Protein AF-A0A8J7D4P3-F1 (afdb_monomer_lite)

Secondary structure (DSSP, 8-state):
-EEEE-TT----HHHHHHHHTSEEEETT-HHHHHHHHIIIIIS---TTHHHHHHHHHHHH-HHHHHSS-HHHHHHHHHHHHHHHS--

Structure (mmCIF, N/CA/C/O backbone):
data_AF-A0A8J7D4P3-F1
#
_entry.id   AF-A0A8J7D4P3-F1
#
loop_
_atom_site.group_PDB
_atom_site.id
_atom_site.type_symbol
_atom_site.label_atom_id
_atom_site.label_alt_id
_atom_site.label_comp_id
_atom_site.label_asym_id
_atom_site.label_entity_id
_atom_site.label_seq_id
_atom_site.pdbx_PDB_ins_code
_atom_site.Cartn_x
_atom_site.Cartn_y
_atom_site.Cartn_z
_atom_site.occupancy
_atom_site.B_iso_or_equiv
_atom_site.auth_seq_id
_atom_site.auth_comp_id
_atom_site.auth_asym_id
_atom_site.auth_atom_id
_atom_site.pdbx_PDB_model_num
ATOM 1 N N . MET A 1 1 ? 1.315 1.259 -6.399 1.00 86.75 1 MET A N 1
ATOM 2 C CA . MET A 1 1 ? 1.463 2.537 -5.662 1.00 86.75 1 MET A CA 1
ATOM 3 C C . MET A 1 1 ? 2.941 2.850 -5.581 1.00 86.75 1 MET A C 1
ATOM 5 O O . MET A 1 1 ? 3.694 1.955 -5.211 1.00 86.75 1 MET A O 1
ATOM 9 N N . ILE A 1 2 ? 3.338 4.060 -5.969 1.00 93.19 2 ILE A N 1
ATOM 10 C CA . ILE A 1 2 ? 4.719 4.544 -5.852 1.00 93.19 2 ILE A CA 1
ATOM 11 C C . ILE A 1 2 ? 4.803 5.370 -4.570 1.00 93.19 2 ILE A C 1
ATOM 13 O O . ILE A 1 2 ? 3.904 6.164 -4.295 1.00 93.19 2 ILE A O 1
ATOM 17 N N . TYR A 1 3 ? 5.844 5.146 -3.779 1.00 95.25 3 TYR A N 1
ATOM 18 C CA . TYR A 1 3 ? 6.106 5.861 -2.542 1.00 95.25 3 TYR A CA 1
ATOM 19 C C . TYR A 1 3 ? 7.515 6.447 -2.590 1.00 95.25 3 TYR A C 1
ATOM 21 O O . TYR A 1 3 ? 8.490 5.711 -2.738 1.00 95.25 3 TYR A O 1
ATOM 29 N N . LEU A 1 4 ? 7.599 7.769 -2.459 1.00 95.69 4 LEU A N 1
ATOM 30 C CA . LEU A 1 4 ? 8.866 8.489 -2.476 1.00 95.69 4 LEU A CA 1
ATOM 31 C C . LEU A 1 4 ? 9.463 8.517 -1.069 1.00 95.69 4 LEU A C 1
ATOM 33 O O . LEU A 1 4 ? 8.890 9.126 -0.157 1.00 95.69 4 LEU A O 1
ATOM 37 N N . THR A 1 5 ? 10.590 7.837 -0.888 1.00 94.31 5 THR A N 1
ATOM 38 C CA . THR A 1 5 ? 11.265 7.724 0.403 1.00 94.31 5 THR A CA 1
ATOM 39 C C . THR A 1 5 ? 12.033 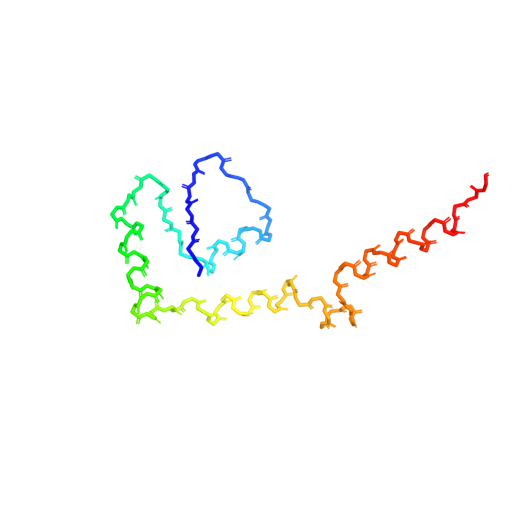8.996 0.737 1.00 94.31 5 THR A C 1
ATOM 41 O O . THR A 1 5 ? 12.588 9.655 -0.141 1.00 94.31 5 THR A O 1
ATOM 44 N N . ARG A 1 6 ? 12.049 9.346 2.026 1.00 91.88 6 ARG A N 1
ATOM 45 C CA . ARG A 1 6 ? 12.859 10.422 2.613 1.00 91.88 6 ARG A CA 1
ATOM 46 C C . ARG A 1 6 ? 13.305 10.000 4.009 1.00 91.88 6 ARG A C 1
ATOM 48 O O . ARG A 1 6 ? 12.502 9.441 4.755 1.00 91.88 6 ARG A O 1
ATOM 55 N N . ASP A 1 7 ? 14.521 10.356 4.403 1.00 84.69 7 ASP A N 1
ATOM 56 C CA . ASP A 1 7 ? 15.136 9.910 5.668 1.00 84.69 7 ASP A CA 1
ATOM 57 C C . ASP A 1 7 ? 14.371 10.323 6.935 1.00 84.69 7 ASP A C 1
ATOM 59 O O . ASP A 1 7 ? 14.475 9.692 7.990 1.00 84.69 7 ASP A O 1
ATOM 63 N N . THR A 1 8 ? 13.562 11.377 6.840 1.00 86.50 8 THR A N 1
ATOM 64 C CA . THR A 1 8 ? 12.754 11.900 7.948 1.00 86.50 8 THR A CA 1
ATOM 65 C C . THR A 1 8 ? 11.448 11.139 8.170 1.00 86.50 8 THR A C 1
ATOM 67 O O . THR A 1 8 ? 10.758 11.377 9.162 1.00 86.50 8 THR A O 1
ATOM 70 N N . GLN A 1 9 ? 11.080 10.219 7.275 1.00 88.12 9 GLN A N 1
ATOM 71 C CA . GLN A 1 9 ? 9.810 9.509 7.360 1.00 88.12 9 GLN A CA 1
ATOM 72 C C . GLN A 1 9 ? 9.830 8.459 8.479 1.00 88.12 9 GLN A C 1
ATOM 74 O O . GLN A 1 9 ? 10.791 7.711 8.683 1.00 88.12 9 GLN A O 1
ATOM 79 N N . ARG A 1 10 ? 8.730 8.404 9.230 1.00 91.62 10 ARG A N 1
ATOM 80 C CA . ARG A 1 10 ? 8.497 7.433 10.301 1.00 91.62 10 ARG A CA 1
ATOM 81 C C . ARG A 1 10 ? 7.145 6.773 10.079 1.00 91.62 10 ARG A C 1
ATOM 83 O O . ARG A 1 10 ? 6.167 7.443 9.757 1.00 91.62 10 ARG A O 1
ATOM 90 N N . HIS A 1 11 ? 7.098 5.458 10.266 1.00 92.56 11 HIS A N 1
ATOM 91 C CA . HIS A 1 11 ? 5.912 4.652 9.998 1.00 92.56 11 HIS A CA 1
ATOM 92 C C . HIS A 1 11 ? 5.568 3.77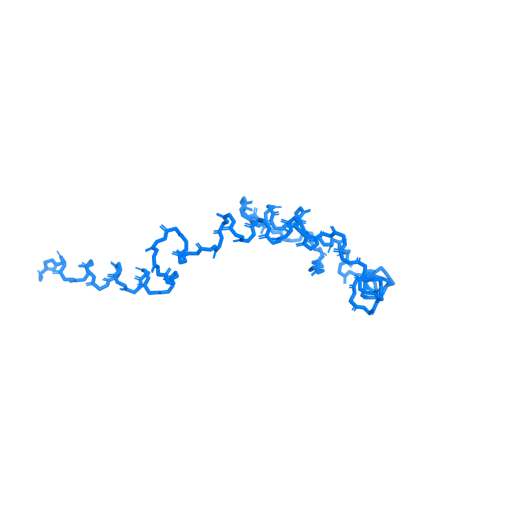0 11.191 1.00 92.56 11 HIS A C 1
ATOM 94 O O . HIS A 1 11 ? 6.436 3.100 11.753 1.00 92.56 11 HIS A O 1
ATOM 100 N N . ASN A 1 12 ? 4.281 3.749 11.536 1.00 93.62 12 ASN A N 1
ATOM 101 C CA . ASN A 1 12 ? 3.719 2.728 12.413 1.00 93.62 12 ASN A CA 1
ATOM 102 C C . ASN A 1 12 ? 3.630 1.376 11.674 1.00 93.62 12 ASN A C 1
ATOM 104 O O . ASN A 1 12 ? 3.957 1.277 10.490 1.00 93.62 12 ASN A O 1
ATOM 108 N N . GLU A 1 13 ? 3.170 0.332 12.360 1.00 93.50 13 GLU A N 1
ATOM 109 C CA . GLU A 1 13 ? 3.120 -1.026 11.799 1.00 93.50 13 GLU A CA 1
ATOM 110 C C . GLU A 1 13 ? 2.273 -1.134 10.524 1.00 93.50 13 GLU A C 1
ATOM 112 O O . GLU A 1 13 ? 2.685 -1.780 9.560 1.00 93.50 13 GLU A O 1
ATOM 117 N N . LEU A 1 14 ? 1.133 -0.439 10.465 1.00 93.06 14 LEU A N 1
ATOM 118 C CA . LEU A 1 14 ? 0.326 -0.377 9.245 1.00 93.06 14 LEU A CA 1
ATOM 119 C C . LEU A 1 14 ? 1.095 0.305 8.107 1.00 93.06 14 LEU A C 1
ATOM 121 O O . LEU A 1 14 ? 1.120 -0.205 6.989 1.00 93.06 14 LEU A O 1
ATOM 125 N N . GLY A 1 15 ? 1.759 1.426 8.393 1.00 93.81 15 GLY A N 1
ATOM 126 C CA . GLY A 1 15 ? 2.595 2.130 7.426 1.00 93.81 15 GLY A CA 1
ATOM 127 C C . GLY A 1 15 ? 3.705 1.237 6.872 1.00 93.81 15 GLY A C 1
ATOM 128 O O . GLY A 1 15 ? 3.845 1.135 5.657 1.00 93.81 15 GLY A O 1
ATOM 129 N N . LYS A 1 16 ? 4.428 0.507 7.733 1.00 94.56 16 LYS A N 1
ATOM 130 C CA . LYS A 1 16 ? 5.457 -0.461 7.309 1.00 94.56 16 LYS A CA 1
ATOM 131 C C . LYS A 1 16 ? 4.871 -1.547 6.402 1.00 94.56 16 LYS A C 1
ATOM 133 O O . LYS A 1 16 ? 5.450 -1.870 5.367 1.00 94.56 16 LYS A O 1
ATOM 138 N N . ALA A 1 17 ? 3.695 -2.073 6.746 1.00 95.06 17 ALA A N 1
ATOM 139 C CA . ALA A 1 17 ? 3.023 -3.076 5.927 1.00 95.06 17 ALA A CA 1
ATOM 140 C C . ALA A 1 17 ? 2.618 -2.526 4.545 1.00 95.06 17 ALA A C 1
ATOM 142 O O . ALA A 1 17 ? 2.764 -3.226 3.541 1.00 95.06 17 ALA A O 1
ATOM 143 N N . ILE A 1 18 ? 2.169 -1.267 4.474 1.00 95.19 18 ILE A N 1
ATOM 144 C CA . ILE A 1 18 ? 1.853 -0.573 3.215 1.00 95.19 18 ILE A CA 1
ATOM 145 C C . ILE A 1 18 ? 3.114 -0.363 2.366 1.00 95.19 18 ILE A C 1
ATOM 147 O O . ILE A 1 18 ? 3.067 -0.561 1.148 1.00 95.19 18 ILE A O 1
ATOM 151 N N . LEU A 1 19 ? 4.250 -0.014 2.975 1.00 94.81 19 LEU A N 1
ATOM 152 C CA . LEU A 1 19 ? 5.512 0.139 2.245 1.00 94.81 19 LEU A CA 1
ATOM 153 C C . LEU A 1 19 ? 5.957 -1.167 1.576 1.00 94.81 19 LEU A C 1
ATOM 155 O O . LEU A 1 19 ? 6.356 -1.143 0.415 1.00 94.81 19 LEU A O 1
ATOM 159 N N . ASN A 1 20 ? 5.790 -2.315 2.240 1.00 94.44 20 ASN A N 1
ATOM 160 C CA . ASN A 1 20 ? 6.160 -3.623 1.679 1.00 94.44 20 ASN A CA 1
ATOM 161 C C . ASN A 1 20 ? 5.420 -3.960 0.366 1.00 94.44 20 ASN A C 1
ATOM 163 O O . ASN A 1 20 ? 5.943 -4.667 -0.505 1.00 94.44 20 ASN A O 1
ATOM 167 N N . VAL A 1 21 ? 4.202 -3.438 0.197 1.00 96.75 21 VAL A N 1
ATOM 168 C CA . VAL A 1 21 ? 3.372 -3.617 -1.010 1.00 96.75 21 VAL A CA 1
ATOM 169 C C . VAL A 1 21 ? 3.414 -2.411 -1.960 1.00 96.75 21 VAL A C 1
ATOM 171 O O . VAL A 1 21 ? 2.625 -2.339 -2.908 1.00 96.75 21 VAL A O 1
ATOM 174 N N . SER A 1 22 ? 4.336 -1.476 -1.732 1.00 96.19 22 SER A N 1
ATOM 175 C CA . SER A 1 22 ? 4.566 -0.289 -2.562 1.00 96.19 22 SER A CA 1
ATOM 176 C C . SER A 1 22 ? 5.863 -0.410 -3.366 1.00 96.19 22 SER A C 1
ATOM 178 O O . SER A 1 22 ? 6.714 -1.254 -3.085 1.00 96.19 22 SER A O 1
ATOM 180 N N . TYR A 1 23 ? 6.005 0.422 -4.397 1.00 97.25 23 TYR A N 1
ATOM 181 C CA . TYR A 1 23 ? 7.285 0.657 -5.063 1.00 97.25 23 TYR A CA 1
ATOM 182 C C . TYR A 1 23 ? 7.974 1.818 -4.355 1.00 97.25 23 TYR A C 1
ATOM 184 O O . TYR A 1 23 ? 7.460 2.935 -4.392 1.00 97.25 23 TYR A O 1
ATOM 192 N N . LEU A 1 24 ? 9.074 1.530 -3.665 1.00 96.06 24 LEU A N 1
ATOM 193 C CA . LEU A 1 24 ? 9.861 2.530 -2.949 1.00 96.06 24 LEU A CA 1
ATOM 194 C C . LEU A 1 24 ? 10.889 3.117 -3.909 1.00 96.06 24 LEU A C 1
ATOM 196 O O . LEU A 1 24 ? 11.619 2.363 -4.548 1.00 96.06 24 LEU A O 1
ATOM 200 N N . VAL A 1 25 ? 10.917 4.439 -4.015 1.00 96.69 25 VAL A N 1
ATOM 201 C CA . VAL A 1 25 ? 11.863 5.172 -4.859 1.00 96.69 25 VAL A CA 1
ATOM 202 C C . VAL A 1 25 ? 12.393 6.344 -4.051 1.00 96.69 25 VAL A C 1
ATOM 204 O O . VAL A 1 25 ? 11.610 6.982 -3.350 1.00 96.69 25 VAL A O 1
ATOM 207 N N . ASP A 1 26 ? 13.689 6.637 -4.129 1.00 95.56 26 ASP A N 1
ATOM 208 C CA . ASP A 1 26 ? 14.227 7.849 -3.513 1.00 95.56 26 ASP A CA 1
ATOM 209 C C . ASP A 1 26 ? 13.538 9.082 -4.114 1.00 95.56 26 ASP A C 1
ATOM 211 O O . ASP A 1 26 ? 13.457 9.239 -5.331 1.00 95.56 26 ASP A O 1
ATOM 215 N N . GLY A 1 27 ? 13.008 9.958 -3.258 1.00 94.56 27 GLY A N 1
ATOM 216 C CA . GLY A 1 27 ? 12.353 11.184 -3.695 1.00 94.56 27 GLY A CA 1
ATOM 217 C C . GLY A 1 27 ? 13.281 12.198 -4.371 1.00 94.56 27 GLY A C 1
ATOM 218 O O . GLY A 1 27 ? 12.769 13.153 -4.953 1.00 94.56 27 GLY A O 1
ATOM 219 N N . GLN A 1 28 ? 14.602 12.029 -4.272 1.00 95.62 28 GLN A N 1
ATOM 220 C CA . GLN A 1 28 ? 15.598 12.873 -4.940 1.00 95.62 28 GLN A CA 1
ATOM 221 C C . GLN A 1 28 ? 16.084 12.293 -6.278 1.00 95.62 28 GLN A C 1
ATOM 223 O O . GLN A 1 28 ? 16.670 13.024 -7.074 1.00 95.62 28 GLN A O 1
ATOM 228 N N . ASP A 1 29 ? 15.810 11.016 -6.555 1.00 97.12 29 ASP A N 1
ATOM 229 C CA . ASP A 1 29 ? 16.233 10.337 -7.781 1.00 97.12 29 ASP A CA 1
ATOM 230 C C . ASP A 1 29 ? 15.157 10.461 -8.871 1.00 97.12 29 ASP A C 1
ATOM 232 O O . ASP A 1 29 ? 14.254 9.629 -9.010 1.00 97.12 29 ASP A O 1
ATOM 236 N N . LEU A 1 30 ? 15.231 11.548 -9.641 1.00 97.06 30 LEU A N 1
ATOM 237 C CA . LEU A 1 30 ? 14.260 11.844 -10.699 1.00 97.06 30 LEU A CA 1
ATOM 238 C C . LEU A 1 30 ? 14.244 10.781 -11.807 1.00 97.06 30 LEU A C 1
ATOM 240 O O . LEU A 1 30 ? 13.173 10.498 -12.353 1.00 97.06 30 LEU A O 1
ATOM 244 N N . ASP A 1 31 ? 15.387 10.164 -12.102 1.00 98.12 31 ASP A N 1
ATOM 245 C CA . ASP A 1 31 ? 15.499 9.140 -13.139 1.00 98.12 31 ASP A CA 1
ATOM 246 C C . ASP A 1 31 ? 14.803 7.848 -12.696 1.00 98.12 31 ASP A C 1
ATOM 248 O O . ASP A 1 31 ? 13.991 7.284 -13.438 1.00 98.12 31 ASP A O 1
ATOM 252 N N . ALA A 1 32 ? 15.023 7.413 -11.451 1.00 97.56 32 ALA A N 1
ATOM 253 C CA . ALA A 1 32 ? 14.331 6.256 -10.890 1.00 97.56 32 ALA A CA 1
ATOM 254 C C . ALA A 1 32 ? 12.816 6.488 -10.762 1.00 97.56 32 ALA A C 1
ATOM 256 O O . ALA A 1 32 ? 12.021 5.562 -10.983 1.00 97.56 32 ALA A O 1
ATOM 257 N N . ILE A 1 33 ? 12.393 7.717 -10.444 1.00 97.75 33 ILE A N 1
ATOM 258 C CA . ILE A 1 33 ? 10.973 8.095 -10.419 1.00 97.75 33 ILE A CA 1
ATOM 259 C C . ILE A 1 33 ? 10.368 7.949 -11.816 1.00 97.75 33 ILE A C 1
ATOM 261 O O . ILE A 1 33 ? 9.354 7.260 -11.968 1.00 97.75 33 ILE A O 1
ATOM 265 N N . ALA A 1 34 ? 10.995 8.547 -12.832 1.00 98.06 34 ALA A N 1
ATOM 266 C CA . ALA A 1 34 ? 10.520 8.489 -14.211 1.00 98.06 34 ALA A CA 1
ATOM 267 C C . ALA A 1 34 ? 10.440 7.041 -14.721 1.00 98.06 34 ALA A C 1
ATOM 269 O O . ALA A 1 34 ? 9.399 6.621 -15.232 1.00 98.06 34 ALA A O 1
ATOM 270 N N . ALA A 1 35 ? 11.488 6.245 -14.492 1.00 97.75 35 ALA A N 1
ATOM 271 C CA . ALA A 1 35 ? 11.525 4.835 -14.873 1.00 97.75 35 ALA A CA 1
ATOM 272 C C . ALA A 1 35 ? 10.418 4.014 -14.187 1.00 97.75 35 ALA A C 1
ATOM 274 O O . ALA A 1 35 ? 9.772 3.169 -14.813 1.00 97.75 35 ALA A O 1
ATOM 275 N N . THR A 1 36 ? 10.152 4.277 -12.904 1.00 97.50 36 THR A N 1
ATOM 276 C CA . THR A 1 36 ? 9.096 3.577 -12.160 1.00 97.50 36 THR A CA 1
ATOM 277 C C . THR A 1 36 ? 7.705 3.956 -12.663 1.00 97.50 36 THR A C 1
ATOM 279 O O . THR A 1 36 ? 6.853 3.075 -12.798 1.00 97.50 36 THR A O 1
ATOM 282 N N . ILE A 1 37 ? 7.464 5.238 -12.962 1.00 97.00 37 ILE A N 1
ATOM 283 C CA . ILE A 1 37 ? 6.198 5.706 -13.543 1.00 97.00 37 ILE A CA 1
ATOM 284 C C . ILE A 1 37 ? 5.967 5.046 -14.900 1.00 97.00 37 ILE A C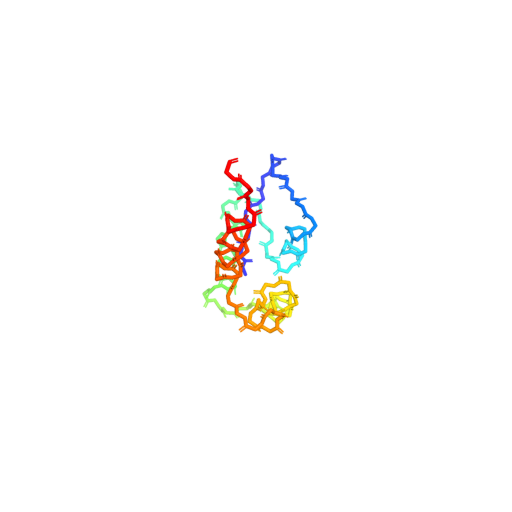 1
ATOM 286 O O . ILE A 1 37 ? 4.891 4.481 -15.105 1.00 97.00 37 ILE A O 1
ATOM 290 N N . GLN A 1 38 ? 6.969 5.060 -15.784 1.00 98.12 38 GLN A N 1
ATOM 291 C CA . GLN A 1 38 ? 6.869 4.433 -17.100 1.00 98.12 38 GLN A CA 1
ATOM 292 C C . GLN A 1 38 ? 6.470 2.961 -16.965 1.00 98.12 38 GLN A C 1
ATOM 294 O O . GLN A 1 38 ? 5.409 2.561 -17.434 1.00 98.12 38 GLN A O 1
ATOM 299 N N . ARG A 1 39 ? 7.240 2.182 -16.202 1.00 97.12 39 ARG A N 1
ATOM 300 C CA . ARG A 1 39 ? 7.011 0.741 -16.058 1.00 97.12 39 ARG A CA 1
ATOM 301 C C . ARG A 1 39 ? 5.666 0.397 -15.406 1.00 97.12 39 ARG A C 1
ATOM 303 O O . ARG A 1 39 ? 4.976 -0.511 -15.856 1.00 97.12 39 ARG A O 1
ATOM 310 N N . VAL A 1 40 ? 5.320 1.046 -14.291 1.00 96.44 40 VAL A N 1
ATOM 311 C CA . VAL A 1 40 ? 4.177 0.628 -13.453 1.00 96.44 40 VAL A CA 1
ATOM 312 C C . VAL A 1 40 ? 2.869 1.256 -13.916 1.00 96.44 40 VAL A C 1
ATOM 314 O O . VAL A 1 40 ? 1.834 0.597 -13.877 1.00 96.44 40 VAL A O 1
ATOM 317 N N . ILE A 1 41 ? 2.898 2.536 -14.291 1.00 93.94 41 ILE A N 1
ATOM 318 C CA . ILE A 1 41 ? 1.690 3.314 -14.582 1.00 93.94 41 ILE A CA 1
ATOM 319 C C . ILE A 1 41 ? 1.394 3.312 -16.077 1.00 93.94 41 ILE A C 1
ATOM 321 O O . ILE A 1 41 ? 0.251 3.071 -16.451 1.00 93.94 41 ILE A O 1
ATOM 325 N N . ILE A 1 42 ? 2.401 3.573 -16.914 1.00 97.38 42 ILE A N 1
ATOM 326 C CA . ILE A 1 42 ? 2.201 3.704 -18.363 1.00 97.38 42 ILE A CA 1
ATOM 327 C C . ILE A 1 42 ? 2.155 2.321 -19.019 1.00 97.38 42 ILE A C 1
ATOM 329 O O . ILE A 1 42 ? 1.194 2.013 -19.718 1.00 97.38 42 ILE A O 1
ATOM 333 N N . ASP A 1 43 ? 3.131 1.459 -18.726 1.00 97.62 43 ASP A N 1
ATOM 334 C CA . ASP A 1 43 ? 3.212 0.114 -19.313 1.00 97.62 43 ASP A CA 1
ATOM 335 C C . ASP A 1 43 ? 2.328 -0.911 -18.574 1.00 97.62 43 ASP A C 1
ATOM 337 O O . ASP A 1 43 ? 2.131 -2.027 -19.047 1.00 97.62 43 ASP A O 1
ATOM 341 N N . GLY A 1 44 ? 1.793 -0.550 -17.402 1.00 95.88 44 GLY A N 1
ATOM 342 C CA . GLY A 1 44 ? 0.857 -1.380 -16.635 1.00 95.88 44 GLY A CA 1
ATOM 343 C C . GLY A 1 44 ? 1.482 -2.557 -15.873 1.00 95.88 44 GLY A C 1
ATOM 344 O O . GLY A 1 44 ? 0.751 -3.416 -15.375 1.00 95.88 44 GLY A O 1
ATOM 345 N N . ASN A 1 45 ? 2.810 -2.603 -15.726 1.00 96.19 45 ASN A N 1
ATOM 346 C CA . ASN A 1 45 ? 3.514 -3.700 -15.051 1.00 96.19 45 ASN A CA 1
ATOM 347 C C . ASN A 1 45 ? 3.479 -3.555 -13.511 1.00 96.19 45 ASN A C 1
ATOM 349 O O . ASN A 1 45 ? 4.501 -3.329 -12.853 1.00 96.19 45 ASN A O 1
ATOM 353 N N . ASP A 1 46 ? 2.282 -3.657 -12.918 1.00 96.00 46 ASP A N 1
ATOM 354 C CA . ASP A 1 46 ? 2.047 -3.585 -11.463 1.00 96.00 46 ASP A CA 1
ATOM 355 C C . ASP A 1 46 ? 2.017 -4.974 -10.797 1.00 96.00 46 ASP A C 1
ATOM 357 O O . ASP A 1 46 ? 0.984 -5.450 -10.317 1.00 96.00 46 ASP A O 1
ATOM 361 N N . ASP A 1 47 ? 3.184 -5.607 -10.690 1.00 95.44 47 ASP A N 1
ATOM 362 C CA . ASP A 1 47 ? 3.371 -6.907 -10.019 1.00 95.44 47 ASP A CA 1
ATOM 363 C C . ASP A 1 47 ? 2.914 -6.909 -8.545 1.00 95.44 47 ASP A C 1
ATOM 365 O O . ASP A 1 47 ? 2.613 -7.953 -7.959 1.00 95.44 47 ASP A O 1
ATOM 369 N N . LYS A 1 48 ? 2.844 -5.731 -7.908 1.00 96.25 48 LYS A N 1
ATOM 370 C CA . LYS A 1 48 ? 2.426 -5.580 -6.505 1.00 96.25 48 LYS A CA 1
ATOM 371 C C . LYS A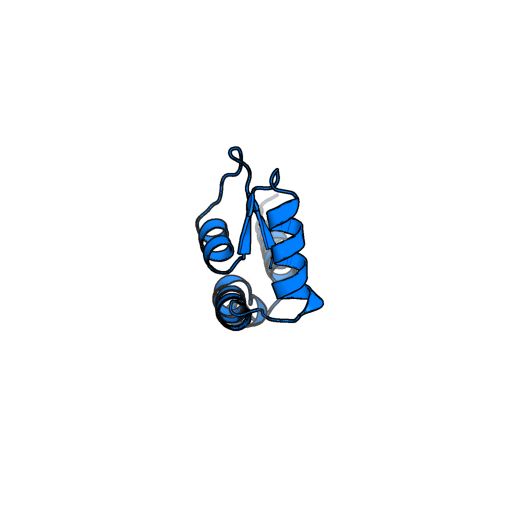 1 48 ? 0.916 -5.398 -6.341 1.00 96.25 48 LYS A C 1
ATOM 373 O O . LYS A 1 48 ? 0.445 -5.370 -5.200 1.00 96.25 48 LYS A O 1
ATOM 378 N N . ALA A 1 49 ? 0.137 -5.309 -7.420 1.00 95.94 49 ALA A N 1
ATOM 379 C CA . ALA A 1 49 ? -1.304 -5.044 -7.371 1.00 95.94 49 ALA A CA 1
ATOM 380 C C . ALA A 1 49 ? -2.068 -6.030 -6.472 1.00 95.94 49 ALA A C 1
ATOM 382 O O . ALA A 1 49 ? -2.856 -5.618 -5.616 1.00 95.94 49 ALA A O 1
ATOM 383 N N . SER A 1 50 ? -1.805 -7.332 -6.627 1.00 96.62 50 SER A N 1
ATOM 384 C CA . SER A 1 50 ? -2.491 -8.388 -5.869 1.00 96.62 50 SER A CA 1
ATOM 385 C C . SER A 1 50 ? -2.157 -8.336 -4.376 1.00 96.62 50 SER A C 1
ATOM 387 O O . SER A 1 50 ? -3.056 -8.341 -3.532 1.00 96.62 50 SER A O 1
ATOM 389 N N . ALA A 1 51 ? -0.870 -8.210 -4.034 1.00 96.94 51 ALA A N 1
ATOM 390 C CA . ALA A 1 51 ? -0.425 -8.104 -2.644 1.00 96.94 51 ALA A CA 1
ATOM 391 C C . ALA A 1 51 ? -1.011 -6.861 -1.960 1.00 96.94 51 ALA A C 1
ATOM 393 O O . ALA A 1 51 ? -1.512 -6.936 -0.837 1.00 96.94 51 ALA A O 1
ATOM 394 N N . ARG A 1 52 ? -1.027 -5.733 -2.675 1.00 96.12 52 ARG A N 1
ATOM 395 C CA . ARG A 1 52 ? -1.602 -4.479 -2.194 1.00 96.12 52 ARG A CA 1
ATOM 396 C C . ARG A 1 52 ? -3.109 -4.609 -1.961 1.00 96.12 52 ARG A C 1
ATOM 398 O O . ARG A 1 52 ? -3.585 -4.215 -0.903 1.00 96.12 52 ARG A O 1
ATOM 405 N N . ARG A 1 53 ? -3.855 -5.256 -2.866 1.00 96.44 53 ARG A N 1
ATOM 406 C CA . ARG A 1 53 ? -5.292 -5.535 -2.674 1.00 96.44 53 ARG A CA 1
ATOM 407 C C . ARG A 1 53 ? -5.556 -6.372 -1.419 1.00 96.44 53 ARG A C 1
ATOM 409 O O . ARG A 1 53 ? -6.433 -6.018 -0.640 1.00 96.44 53 ARG A O 1
ATOM 416 N N . LYS A 1 54 ? -4.777 -7.436 -1.192 1.00 96.75 54 LYS A N 1
ATOM 417 C CA . LYS A 1 54 ? -4.900 -8.288 0.007 1.00 96.75 54 LYS A CA 1
ATOM 418 C C . LYS A 1 54 ? -4.620 -7.520 1.299 1.00 96.75 54 LYS A C 1
ATOM 420 O O . LYS A 1 54 ? -5.332 -7.705 2.281 1.00 96.75 54 LYS A O 1
ATOM 425 N N . LEU A 1 55 ? -3.604 -6.657 1.304 1.00 96.25 55 LEU A N 1
ATOM 426 C CA . LEU A 1 55 ? -3.281 -5.839 2.472 1.00 96.25 55 LEU A CA 1
ATOM 427 C C . LEU A 1 55 ? -4.426 -4.876 2.813 1.00 96.25 55 LEU A C 1
ATOM 429 O O . LEU A 1 55 ? -4.862 -4.826 3.960 1.00 96.25 55 LEU A O 1
ATOM 433 N N . PHE A 1 56 ? -4.927 -4.135 1.824 1.00 94.56 56 PHE A N 1
ATOM 434 C CA . PHE A 1 56 ? -6.016 -3.181 2.039 1.00 94.56 56 PHE A CA 1
ATOM 435 C C . PHE A 1 56 ? -7.308 -3.892 2.455 1.00 94.56 56 PHE A C 1
ATOM 437 O O . PHE A 1 56 ? -7.985 -3.412 3.359 1.00 94.56 56 PHE A O 1
ATOM 444 N N . ASP A 1 57 ? -7.607 -5.064 1.885 1.00 95.50 57 ASP A N 1
ATOM 445 C CA . ASP A 1 57 ? -8.744 -5.876 2.333 1.00 95.50 57 ASP A CA 1
ATOM 446 C C . ASP A 1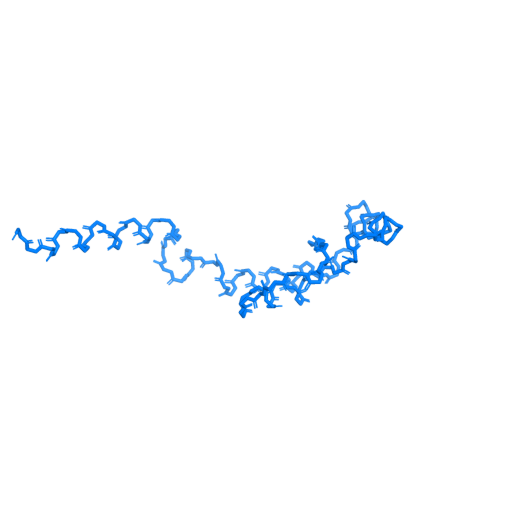 57 ? -8.600 -6.315 3.798 1.00 95.50 57 ASP A C 1
ATOM 448 O O . ASP A 1 57 ? -9.554 -6.250 4.565 1.00 95.50 57 ASP A O 1
ATOM 452 N N . LYS A 1 58 ? -7.393 -6.714 4.211 1.00 93.75 58 LYS A N 1
ATOM 453 C CA . LYS A 1 58 ? -7.122 -7.155 5.582 1.00 93.75 58 LYS A CA 1
ATOM 454 C C . LYS A 1 58 ? -7.218 -6.021 6.608 1.00 93.75 58 LYS A C 1
ATOM 456 O O . LYS A 1 58 ? -7.739 -6.244 7.694 1.00 93.75 58 LYS A O 1
ATOM 461 N N . TYR A 1 59 ? -6.657 -4.850 6.305 1.00 92.12 59 TYR A N 1
ATOM 462 C CA . TYR A 1 59 ? -6.460 -3.789 7.304 1.00 92.12 59 TYR A CA 1
ATOM 463 C C . TYR A 1 59 ? -7.444 -2.621 7.198 1.00 92.12 59 TYR A C 1
ATOM 465 O O . TYR A 1 59 ? -7.649 -1.928 8.190 1.00 92.12 59 TYR A O 1
ATOM 473 N N . LEU A 1 60 ? -8.019 -2.371 6.018 1.00 92.12 60 LEU A N 1
ATOM 474 C CA . LEU A 1 60 ? -8.782 -1.150 5.724 1.00 92.12 60 LEU A CA 1
ATOM 475 C C . LEU A 1 60 ? -10.187 -1.422 5.161 1.00 92.12 60 LEU A C 1
ATOM 477 O O . LEU A 1 60 ? -10.915 -0.480 4.851 1.00 92.12 60 LEU A O 1
ATOM 481 N N . ASN A 1 61 ? -10.611 -2.685 5.047 1.00 95.00 61 ASN A N 1
ATOM 482 C CA . ASN A 1 61 ? -11.982 -3.029 4.665 1.00 95.00 61 ASN A CA 1
ATOM 483 C C . ASN A 1 61 ? -12.924 -2.972 5.877 1.00 95.00 61 ASN A C 1
ATOM 485 O O . ASN A 1 61 ? -13.389 -3.988 6.388 1.00 95.00 61 ASN A O 1
ATOM 489 N N . TYR A 1 62 ? -13.202 -1.759 6.350 1.00 93.06 62 TYR A N 1
ATOM 490 C CA . TYR A 1 62 ? -14.068 -1.533 7.510 1.00 93.06 62 TYR A CA 1
ATOM 491 C C . TYR A 1 62 ? -15.490 -2.078 7.351 1.00 93.06 62 TYR A C 1
ATOM 493 O O . TYR A 1 62 ? -15.970 -2.672 8.312 1.00 93.06 62 TYR A O 1
ATOM 501 N N . PRO A 1 63 ? -16.148 -1.994 6.176 1.00 93.94 63 PRO A N 1
ATOM 502 C CA . PRO A 1 63 ? -17.449 -2.631 6.000 1.00 93.94 63 PRO A CA 1
ATOM 503 C C . PRO A 1 63 ? -17.419 -4.138 6.270 1.00 93.94 63 PRO A C 1
ATOM 505 O O . PRO A 1 63 ? -18.338 -4.668 6.883 1.00 93.94 63 PRO A O 1
ATOM 508 N N . LYS A 1 64 ? -16.341 -4.828 5.882 1.00 93.25 64 LYS A N 1
ATOM 509 C CA . LYS A 1 64 ? -16.169 -6.263 6.142 1.00 93.25 64 LYS A CA 1
ATOM 510 C C . LYS A 1 64 ? -15.941 -6.589 7.622 1.00 93.25 64 LYS A C 1
ATOM 512 O O . LYS A 1 64 ? -16.317 -7.674 8.050 1.00 93.25 64 LYS A O 1
ATOM 517 N N . VAL A 1 65 ? -15.322 -5.688 8.387 1.00 88.56 65 VAL A N 1
ATOM 518 C CA . VAL A 1 65 ? -14.993 -5.911 9.809 1.00 88.56 65 VAL A CA 1
ATOM 519 C C . VAL A 1 65 ? -16.113 -5.432 10.740 1.00 88.56 65 VAL A C 1
ATOM 521 O O . VAL A 1 65 ? -16.505 -6.152 11.650 1.00 88.56 65 VAL A O 1
ATOM 524 N N . ASN A 1 66 ? -16.645 -4.233 10.498 1.00 86.94 66 ASN A N 1
ATOM 525 C CA . ASN A 1 66 ? -17.563 -3.529 11.397 1.00 86.94 66 ASN A CA 1
ATOM 526 C C . ASN A 1 66 ? -18.999 -3.445 10.844 1.00 86.94 66 ASN A C 1
ATOM 528 O O . ASN A 1 66 ? -19.868 -2.882 11.504 1.00 86.94 66 ASN A O 1
ATOM 532 N N . GLY A 1 67 ? -19.250 -3.909 9.614 1.00 93.75 67 GLY A N 1
ATOM 533 C CA . GLY A 1 67 ? -20.542 -3.753 8.928 1.00 93.75 67 GLY A CA 1
ATOM 534 C C . GLY A 1 67 ? -20.825 -2.336 8.412 1.00 93.75 67 GLY A C 1
ATOM 535 O O . GLY A 1 67 ? -21.887 -2.095 7.847 1.00 93.75 67 GLY A O 1
ATOM 536 N N . MET A 1 68 ? -19.893 -1.396 8.596 1.00 94.62 68 MET A N 1
ATOM 537 C CA . MET A 1 68 ? -20.055 0.019 8.256 1.00 94.62 68 MET A CA 1
ATOM 538 C C . MET A 1 68 ? -18.718 0.685 7.914 1.00 94.62 68 MET A C 1
ATOM 540 O O . MET A 1 68 ? -17.642 0.107 8.091 1.00 94.62 68 MET A O 1
ATOM 544 N N . LEU A 1 69 ? -18.775 1.924 7.427 1.00 94.62 69 LEU A N 1
ATOM 545 C CA . LEU A 1 69 ? -17.579 2.721 7.156 1.00 94.62 69 LEU A CA 1
ATOM 546 C C . LEU A 1 69 ? -16.886 3.137 8.464 1.00 94.62 69 LEU A C 1
ATOM 548 O O . LEU A 1 69 ? -17.542 3.382 9.474 1.00 94.62 69 LEU A O 1
ATOM 552 N N . ALA A 1 70 ? -15.558 3.301 8.434 1.00 92.75 70 ALA A N 1
ATOM 553 C CA . ALA A 1 70 ? -14.797 3.763 9.602 1.00 92.75 70 ALA A CA 1
ATOM 554 C C . ALA A 1 70 ? -15.320 5.094 10.158 1.00 92.75 70 ALA A C 1
ATOM 556 O O . ALA A 1 70 ? -15.462 5.241 11.368 1.00 92.75 70 ALA A O 1
ATOM 557 N N . GLY A 1 71 ? -15.638 6.048 9.276 1.00 94.31 71 GLY A N 1
ATOM 558 C CA . GLY A 1 71 ? -16.180 7.344 9.684 1.00 94.31 71 GLY A CA 1
ATOM 559 C C . GLY A 1 71 ? -17.525 7.223 10.403 1.00 94.31 71 GLY A C 1
ATOM 560 O O . GLY A 1 71 ? -17.742 7.893 11.406 1.00 94.31 71 GLY A O 1
ATOM 561 N N . GLU A 1 72 ? -18.391 6.317 9.945 1.00 95.31 72 GLU A N 1
ATOM 562 C CA . GLU A 1 72 ? -19.676 6.046 10.593 1.00 95.31 72 GLU A CA 1
ATOM 563 C C . GLU A 1 72 ? -19.483 5.405 11.970 1.00 95.31 72 GLU A C 1
ATOM 565 O O . GLU A 1 72 ? -20.101 5.828 12.946 1.00 95.31 72 GLU A O 1
ATOM 570 N N . PHE A 1 73 ? -18.577 4.430 12.062 1.00 94.44 73 PHE A N 1
ATOM 571 C CA . PHE A 1 73 ? -18.233 3.786 13.325 1.00 94.44 73 PHE A CA 1
ATOM 572 C C . PHE A 1 73 ? -17.706 4.796 14.355 1.00 94.44 73 PHE A C 1
ATOM 574 O O . PHE A 1 73 ? -18.143 4.794 15.506 1.00 94.44 73 PHE A O 1
ATOM 581 N N . ILE A 1 74 ? -16.802 5.690 13.939 1.00 95.19 74 ILE A N 1
ATOM 582 C CA . ILE A 1 74 ? -16.251 6.749 14.797 1.00 95.19 74 ILE A CA 1
ATOM 583 C C . ILE A 1 74 ? -17.357 7.711 15.233 1.00 95.19 74 ILE A C 1
ATOM 585 O O . ILE A 1 74 ? -17.470 8.001 16.421 1.00 95.19 74 ILE A O 1
ATOM 589 N N . TYR A 1 75 ? -18.188 8.176 14.296 1.00 95.88 75 TYR A N 1
ATOM 590 C CA . TYR A 1 75 ? -19.295 9.080 14.598 1.00 95.88 75 TYR A CA 1
ATOM 591 C C . TYR A 1 75 ? -20.242 8.483 15.646 1.00 95.88 75 TYR A C 1
ATOM 593 O O . TYR A 1 75 ? -20.489 9.117 16.671 1.00 95.88 75 TYR A O 1
ATOM 601 N N . ARG A 1 76 ? -20.704 7.243 15.436 1.00 94.69 76 ARG A N 1
ATOM 602 C CA . ARG A 1 76 ? -21.571 6.533 16.390 1.00 94.69 76 ARG A CA 1
ATOM 603 C C . ARG A 1 76 ? -20.898 6.396 17.757 1.00 94.69 76 ARG A C 1
ATOM 605 O O . ARG A 1 76 ? -21.493 6.762 18.761 1.00 94.69 76 ARG A O 1
ATOM 612 N N . SER A 1 77 ? -19.625 5.993 17.781 1.00 94.06 77 SER A N 1
ATOM 613 C CA . SER A 1 77 ? -18.851 5.848 19.023 1.00 94.06 77 SER A CA 1
ATOM 614 C C . SER A 1 77 ? -18.742 7.153 19.820 1.00 94.06 77 SER A C 1
ATOM 616 O O . SER A 1 77 ? -18.751 7.126 21.048 1.00 94.06 77 SER A O 1
ATOM 618 N N . ILE A 1 78 ? -18.610 8.298 19.142 1.00 96.25 78 ILE A N 1
ATOM 619 C CA . ILE A 1 78 ? -18.567 9.614 19.793 1.00 96.25 78 ILE A CA 1
ATOM 620 C C . ILE A 1 78 ? -19.952 9.987 20.325 1.00 96.25 78 ILE A C 1
ATOM 622 O O . ILE A 1 78 ? -20.070 10.382 21.481 1.00 96.25 78 ILE A O 1
ATOM 626 N N . VAL A 1 79 ? -20.994 9.846 19.502 1.00 96.50 79 VAL A N 1
ATOM 627 C CA . VAL A 1 79 ? -22.375 10.182 19.882 1.00 96.50 79 VAL A CA 1
ATOM 628 C C . VAL A 1 79 ? -22.844 9.358 21.077 1.00 96.50 79 VAL A C 1
ATOM 630 O O . VAL A 1 79 ? -23.449 9.913 21.990 1.00 96.50 79 VAL A O 1
ATOM 633 N N . ASP A 1 80 ? -22.559 8.060 21.096 1.00 95.19 80 ASP A N 1
ATOM 634 C CA . ASP A 1 80 ? -22.985 7.181 22.185 1.00 95.19 80 ASP A CA 1
ATOM 635 C C . ASP A 1 80 ? -22.261 7.532 23.493 1.00 95.19 80 ASP A C 1
ATOM 637 O O . ASP A 1 80 ? -22.914 7.705 24.519 1.00 95.19 80 ASP A O 1
ATOM 641 N N . LYS A 1 81 ? -20.951 7.815 23.444 1.00 94.88 81 LYS A N 1
ATOM 642 C CA . LYS A 1 81 ? -20.204 8.307 24.617 1.00 94.88 81 LYS A CA 1
ATOM 643 C C . LYS A 1 81 ? -20.715 9.641 25.154 1.00 94.88 81 LYS A C 1
ATOM 645 O O . LYS A 1 81 ? -20.700 9.851 26.361 1.00 94.88 81 LYS A O 1
ATOM 650 N N . LEU A 1 82 ? -21.140 10.553 24.279 1.00 94.94 82 LEU A N 1
ATOM 651 C CA . LEU A 1 82 ? -21.697 11.840 24.703 1.00 94.94 82 LEU A CA 1
ATOM 652 C C . LEU A 1 82 ? -23.053 11.681 25.403 1.00 94.94 82 LEU A C 1
ATOM 654 O O . LEU A 1 82 ? -23.356 12.468 26.290 1.00 94.94 82 LEU A O 1
ATOM 658 N N . LYS A 1 83 ? -23.853 10.670 25.042 1.00 92.38 83 LYS A N 1
ATOM 659 C CA . LYS A 1 83 ? -25.118 10.361 25.733 1.00 92.38 83 LYS A CA 1
ATOM 660 C C . LYS A 1 83 ? -24.906 9.729 27.109 1.00 92.38 83 LYS A C 1
ATOM 662 O O . LYS A 1 83 ? -25.779 9.835 27.960 1.00 92.38 83 LYS A O 1
ATOM 667 N N . GLU A 1 84 ? -23.784 9.043 27.299 1.00 90.12 84 GLU A N 1
ATOM 668 C CA . GLU A 1 84 ? -23.411 8.389 28.559 1.00 90.12 84 GLU A CA 1
ATOM 669 C C . GLU A 1 84 ? -22.695 9.333 29.542 1.00 90.12 84 GLU A C 1
ATOM 671 O O . GLU A 1 84 ? -22.485 8.966 30.698 1.00 90.12 84 GLU A O 1
ATOM 676 N N . ALA A 1 85 ? -22.304 10.535 29.107 1.00 72.62 85 ALA A N 1
ATOM 677 C CA . ALA A 1 85 ? -21.643 11.509 29.968 1.00 72.62 85 ALA A CA 1
ATOM 678 C C . ALA A 1 85 ? -22.654 12.135 30.955 1.00 72.62 85 ALA A C 1
ATOM 680 O O . ALA A 1 85 ? -23.666 12.674 30.503 1.00 72.62 85 ALA A O 1
ATOM 681 N N . PRO A 1 86 ? -22.416 12.074 32.280 1.00 68.50 86 PRO A N 1
ATOM 682 C CA . PRO A 1 86 ? -23.260 12.766 33.252 1.00 68.50 86 PRO A CA 1
ATOM 683 C C . PRO A 1 86 ? -23.129 14.293 33.105 1.00 68.50 86 PRO A C 1
ATOM 685 O O . PRO A 1 86 ? -22.059 14.775 32.724 1.00 68.50 86 PRO A O 1
ATOM 688 N N . GLU A 1 87 ? -24.224 15.012 33.393 1.00 63.81 87 GLU A N 1
ATOM 689 C CA . GLU A 1 87 ? -24.285 16.488 33.447 1.00 63.81 87 GLU A CA 1
ATOM 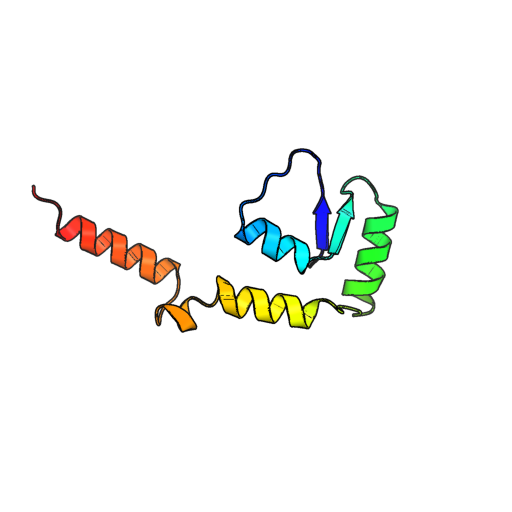690 C C . GLU A 1 87 ? -23.255 17.102 34.407 1.00 63.81 87 GLU A C 1
ATOM 692 O O . GLU A 1 87 ? -23.032 16.530 35.502 1.00 63.81 87 GLU A O 1
#

Foldseek 3Di:
DADADDPPDDDDPLRVLLVVLHHYDHNVPPVRVVVCCCCCPVVVPRPSVVVNVVSCCVPPVCCVVPVDHPVVVVVVVVVVVVVVDDD

Sequence (87 aa):
MIYLTRDTQRHNELGKAILNVSYLVDGQDLDAIAATIQRVIIDGNDDKASARRKLFDKYLNYPKVNGMLAGEFIYRSIVDKLKEAPE

pLDDT: mean 93.73, std 5.54, range [63.81, 98.12]

Radius of gyration: 18.77 Å; chains: 1; bounding box: 41×25×53 Å